Protein AF-A0A943KAI8-F1 (afdb_monomer_lite)

Foldseek 3Di:
DDDDDDPPPPPPPDPPPPVVVVVVVVVVVVVVVVVPPVVVVVVVVVLLVVLVPDDAQWWFQFPVRFTFGWHDDDPFWTWTQGDPVRDTDIDTSSRTDDGPVVVVVVVVVVVVVVVVVVVVVVVVVVVVVVVVVVVVVVVVVVVVVVVVVVVVVVVVVVPPPD

Secondary structure (DSSP, 8-state):
-----------------HHHHHHHHHHHHHHHHHHHHHHHHHHHHHHHHHHHT--TT-EEEETTS-EEEEEEE-SSEEEEEETTTTEEEEEEGGGEEEEHHHHHHHHHHHHHHHHHHHHHHHHHHHHHHHHHHHHHHHHHHHHHHHHHHHHHHHHHHTTS--

Sequence (162 aa):
MTAFHLLTSGSGTPSSSPFTMILLMVAMFAIMYFVMIRPQKKQQKKEQEMRDSLQVGDEITTIGGIVGRVVTVKEDSLIIETGADRNKMRITRWAVQTNNTANEKLAAEREAAQAKAQEERAKRAAGDGAKKGKRRGRKKDLEEVSSAQTAEAVQAEKKEEE

Radius of gyration: 37.88 Å; chains: 1; bounding box: 84×74×109 Å

pLDDT: mean 72.98, std 15.5, range [41.28, 92.0]

Structure (mmCIF, N/CA/C/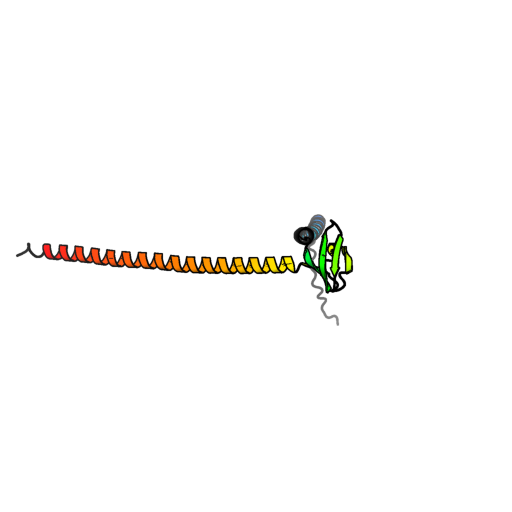O backbone):
data_AF-A0A943KAI8-F1
#
_entry.id   AF-A0A943KAI8-F1
#
loop_
_atom_site.group_PDB
_atom_site.id
_atom_site.type_symbol
_atom_site.label_atom_id
_atom_site.label_alt_id
_atom_site.label_comp_id
_atom_site.label_asym_id
_atom_site.label_entity_id
_atom_site.label_seq_id
_atom_site.pdbx_PDB_ins_code
_atom_site.Cartn_x
_atom_site.Cartn_y
_atom_site.Cartn_z
_atom_site.occupancy
_atom_site.B_iso_or_equiv
_atom_site.auth_seq_id
_atom_site.auth_comp_id
_atom_site.auth_asym_id
_atom_site.auth_atom_id
_atom_site.pdbx_PDB_model_num
ATOM 1 N N . MET A 1 1 ? 33.723 -52.089 -27.313 1.00 48.09 1 MET A N 1
ATOM 2 C CA . MET A 1 1 ? 32.309 -51.677 -27.205 1.00 48.09 1 MET A CA 1
ATOM 3 C C . MET A 1 1 ? 32.219 -50.607 -26.113 1.00 48.09 1 MET A C 1
ATOM 5 O O . MET A 1 1 ? 31.760 -50.906 -25.027 1.00 48.09 1 MET A O 1
ATOM 9 N N . THR A 1 2 ? 32.780 -49.396 -26.201 1.00 50.16 2 THR A N 1
ATOM 10 C CA . THR A 1 2 ? 32.709 -48.382 -27.274 1.00 50.16 2 THR A CA 1
ATOM 11 C C . THR A 1 2 ? 31.344 -48.310 -27.941 1.00 50.16 2 THR A C 1
ATOM 13 O O . THR A 1 2 ? 31.127 -48.969 -28.950 1.00 50.16 2 THR A O 1
ATOM 16 N N . ALA A 1 3 ? 30.454 -47.522 -27.342 1.00 45.81 3 ALA A N 1
ATOM 17 C CA . ALA A 1 3 ? 29.339 -46.797 -27.956 1.00 45.81 3 ALA A CA 1
ATOM 18 C C . ALA A 1 3 ? 28.572 -46.124 -26.800 1.00 45.81 3 ALA A C 1
ATOM 20 O O . ALA A 1 3 ? 28.362 -46.774 -25.788 1.00 45.81 3 ALA A O 1
ATOM 21 N N . PHE A 1 4 ? 28.083 -44.892 -26.800 1.00 50.81 4 PHE A N 1
ATOM 22 C CA . PHE A 1 4 ? 27.993 -43.795 -27.757 1.00 50.81 4 PHE A CA 1
ATOM 23 C C . PHE A 1 4 ? 27.072 -42.775 -27.033 1.00 50.81 4 PHE A C 1
ATOM 25 O O . PHE A 1 4 ? 26.098 -43.208 -26.422 1.00 50.81 4 PHE A O 1
ATOM 32 N N . HIS A 1 5 ? 27.386 -41.469 -27.086 1.00 47.12 5 HIS A N 1
ATOM 33 C CA . HIS A 1 5 ? 26.681 -40.309 -26.479 1.00 47.12 5 HIS A CA 1
ATOM 34 C C . HIS A 1 5 ? 26.732 -40.154 -24.944 1.00 47.12 5 HIS A C 1
ATOM 36 O O . HIS A 1 5 ? 26.152 -40.946 -24.221 1.00 47.12 5 HIS A O 1
ATOM 42 N N . LEU A 1 6 ? 27.316 -39.127 -24.308 1.00 50.38 6 LEU A N 1
ATOM 43 C CA . LEU A 1 6 ? 27.731 -37.765 -24.689 1.00 50.38 6 LEU A CA 1
ATOM 44 C C . LEU A 1 6 ? 26.764 -37.013 -25.624 1.00 50.38 6 LEU A C 1
ATOM 46 O O . LEU A 1 6 ? 26.978 -36.898 -26.829 1.00 50.38 6 LEU A O 1
ATOM 50 N N . LEU A 1 7 ? 25.709 -36.459 -25.027 1.00 49.84 7 LEU A N 1
ATOM 51 C CA . LEU A 1 7 ? 25.059 -35.235 -25.495 1.00 49.84 7 LEU A CA 1
ATOM 52 C C . LEU A 1 7 ? 24.885 -34.295 -24.292 1.00 49.84 7 LEU A C 1
ATOM 54 O O . LEU A 1 7 ? 23.781 -33.958 -23.880 1.00 49.84 7 LEU A O 1
ATOM 58 N N . THR A 1 8 ? 26.014 -33.874 -23.711 1.00 46.84 8 THR A N 1
ATOM 59 C CA . THR A 1 8 ? 26.084 -32.483 -23.267 1.00 46.84 8 THR A CA 1
ATOM 60 C C . THR A 1 8 ? 26.150 -31.690 -24.559 1.00 46.84 8 THR A C 1
ATOM 62 O O . THR A 1 8 ? 27.141 -31.748 -25.290 1.00 46.84 8 THR A O 1
ATOM 65 N N . SER A 1 9 ? 25.031 -31.081 -24.936 1.00 42.78 9 SER A N 1
ATOM 66 C CA . SER A 1 9 ? 25.028 -30.083 -25.990 1.00 42.78 9 SER A CA 1
ATOM 67 C C . SER A 1 9 ? 25.990 -28.999 -25.541 1.00 42.78 9 SER A C 1
ATOM 69 O O . SER A 1 9 ? 25.665 -28.176 -24.687 1.00 42.78 9 SER A O 1
ATOM 71 N N . GLY A 1 10 ? 27.203 -29.052 -26.090 1.00 42.50 10 GLY A N 1
ATOM 72 C CA . GLY A 1 10 ? 28.120 -27.943 -26.058 1.00 42.50 10 GLY A CA 1
ATOM 73 C C . GLY A 1 10 ? 27.371 -26.742 -26.606 1.00 42.50 10 GLY A C 1
ATOM 74 O O . GLY A 1 10 ? 27.141 -26.633 -27.809 1.00 42.50 10 GLY A O 1
ATOM 75 N N . SER A 1 11 ? 27.016 -25.819 -25.716 1.00 41.28 11 SER A N 1
ATOM 76 C CA . SER A 1 11 ? 27.158 -24.413 -26.039 1.00 41.28 11 SER A CA 1
ATOM 77 C C . SER A 1 11 ? 28.608 -24.271 -26.481 1.00 41.28 11 SER A C 1
ATOM 79 O O . SER A 1 11 ? 29.508 -24.215 -25.642 1.00 41.28 11 SER A O 1
ATOM 81 N N . GLY A 1 12 ? 28.852 -24.365 -27.789 1.00 42.59 12 GLY A N 1
ATOM 82 C CA . GLY A 1 12 ? 30.148 -24.041 -28.342 1.00 42.59 12 GLY A CA 1
ATOM 83 C C . GLY A 1 12 ? 30.470 -22.656 -27.821 1.00 42.59 12 GLY A C 1
ATOM 84 O O . GLY A 1 12 ? 29.770 -21.704 -28.147 1.00 42.59 12 GLY A O 1
ATOM 85 N N . THR A 1 13 ? 31.463 -22.550 -26.946 1.00 55.97 13 THR A N 1
ATOM 86 C CA . THR A 1 13 ? 32.191 -21.307 -26.793 1.00 55.97 13 THR A CA 1
ATOM 87 C C . THR A 1 13 ? 32.839 -21.113 -28.156 1.00 55.97 13 THR A C 1
ATOM 89 O O . THR A 1 13 ? 33.772 -21.857 -28.478 1.00 55.97 13 THR A O 1
ATOM 92 N N . PRO A 1 14 ? 32.359 -20.189 -29.014 1.00 50.19 14 PRO A N 1
ATOM 93 C CA . PRO A 1 14 ? 33.223 -19.745 -30.086 1.00 50.19 14 PRO A CA 1
ATOM 94 C C . PRO A 1 14 ? 34.520 -19.293 -29.413 1.00 50.19 14 PRO A C 1
ATOM 96 O O . PRO A 1 14 ? 34.497 -18.744 -28.308 1.00 50.19 14 PRO A O 1
ATOM 99 N N . SER A 1 15 ? 35.654 -19.536 -30.056 1.00 56.97 15 SER A N 1
ATOM 100 C CA . SER A 1 15 ? 36.949 -18.951 -29.711 1.00 56.97 15 SER A CA 1
ATOM 101 C C . SER A 1 15 ? 36.912 -17.434 -29.948 1.00 56.97 15 SER A C 1
ATOM 103 O O . SER A 1 15 ? 37.649 -16.880 -30.760 1.00 56.97 15 SER A O 1
ATOM 105 N N . SER A 1 16 ? 35.967 -16.761 -29.301 1.00 61.06 16 SER A N 1
ATOM 106 C CA . SER A 1 16 ? 35.756 -15.335 -29.337 1.00 61.06 16 SER A CA 1
ATOM 107 C C . SER A 1 16 ? 36.698 -14.731 -28.314 1.00 61.06 16 SER A C 1
ATOM 109 O O . SER A 1 16 ? 36.661 -15.117 -27.146 1.00 61.06 16 SER A O 1
ATOM 111 N N . SER A 1 17 ? 37.553 -13.833 -28.797 1.00 81.81 17 SER A N 1
ATOM 112 C CA . SER A 1 17 ? 38.505 -13.008 -28.051 1.00 81.81 17 SER A CA 1
ATOM 113 C C . SER A 1 17 ? 38.127 -12.787 -26.572 1.00 81.81 17 SER A C 1
ATOM 115 O O . SER A 1 17 ? 36.954 -12.538 -26.286 1.00 81.81 17 SER A O 1
ATOM 117 N N . PRO A 1 18 ? 39.080 -12.786 -25.617 1.00 79.50 18 PRO A N 1
ATOM 118 C CA . PRO A 1 18 ? 38.799 -12.491 -24.205 1.00 79.50 18 PRO A CA 1
ATOM 119 C C . PRO A 1 18 ? 38.014 -11.180 -23.998 1.00 79.50 18 PRO A C 1
ATOM 121 O O . PRO A 1 18 ? 37.221 -11.082 -23.064 1.00 79.50 18 PRO A O 1
ATOM 124 N N . PHE A 1 19 ? 38.127 -10.218 -24.924 1.00 81.12 19 PHE A N 1
ATOM 125 C CA . PHE A 1 19 ? 37.266 -9.031 -24.973 1.00 81.12 19 PHE A CA 1
ATOM 126 C C . PHE A 1 19 ? 35.783 -9.351 -25.196 1.00 81.12 19 PHE A C 1
ATOM 128 O O . PHE A 1 19 ? 34.930 -8.762 -24.540 1.00 81.12 19 PHE A O 1
ATOM 135 N N . THR A 1 20 ? 35.456 -10.287 -26.085 1.00 84.00 20 THR A N 1
ATOM 136 C CA . THR A 1 20 ? 34.082 -10.745 -26.329 1.00 84.00 20 THR A CA 1
ATOM 137 C C . THR A 1 20 ? 33.513 -11.476 -25.114 1.00 84.00 20 THR A C 1
ATOM 139 O O . THR A 1 20 ? 32.342 -11.295 -24.797 1.00 84.00 20 THR A O 1
ATOM 142 N N . MET A 1 21 ? 34.335 -12.239 -24.388 1.00 82.38 21 MET A N 1
ATOM 143 C CA . MET A 1 21 ? 33.928 -12.928 -23.155 1.00 82.38 21 MET A CA 1
ATOM 144 C C . MET A 1 21 ? 33.592 -11.932 -22.033 1.00 82.38 21 MET A C 1
ATOM 146 O O . MET A 1 21 ? 32.530 -12.017 -21.418 1.00 82.38 21 MET A O 1
ATOM 150 N N . ILE A 1 22 ? 34.447 -10.923 -21.829 1.00 86.69 22 ILE A N 1
ATOM 151 C CA . ILE A 1 22 ? 34.208 -9.837 -20.865 1.00 86.69 22 ILE A CA 1
ATOM 152 C C . ILE A 1 22 ? 32.970 -9.024 -21.262 1.00 86.69 22 ILE A C 1
ATOM 154 O O . ILE A 1 22 ? 32.128 -8.737 -20.411 1.00 86.69 22 ILE A O 1
ATOM 158 N N . LEU A 1 23 ? 32.814 -8.704 -22.551 1.00 88.94 23 LEU A N 1
ATOM 159 C CA . LEU A 1 23 ? 31.643 -7.997 -23.073 1.00 88.94 23 LEU A CA 1
ATOM 160 C C . LEU A 1 23 ? 30.349 -8.776 -22.801 1.00 88.94 23 LEU A C 1
ATOM 162 O O . LEU A 1 23 ? 29.369 -8.195 -22.343 1.00 88.94 23 LEU A O 1
ATOM 166 N N . LEU A 1 24 ? 30.350 -10.087 -23.049 1.00 86.50 24 LEU A N 1
ATOM 167 C CA . LEU A 1 24 ? 29.184 -10.949 -22.860 1.00 86.50 24 LEU A CA 1
ATOM 168 C C . LEU A 1 24 ? 28.842 -11.118 -21.371 1.00 86.50 24 LEU A C 1
ATOM 170 O O . LEU A 1 24 ? 27.666 -11.095 -21.006 1.00 86.50 24 LEU A O 1
ATOM 174 N N . MET A 1 25 ? 29.853 -11.185 -20.498 1.00 87.31 25 MET A N 1
ATOM 175 C CA . MET A 1 25 ? 29.659 -11.224 -19.047 1.00 87.31 25 MET A CA 1
ATOM 176 C C . MET A 1 25 ? 29.054 -9.912 -18.525 1.00 87.31 25 MET A C 1
ATOM 178 O O . MET A 1 25 ? 28.043 -9.937 -17.824 1.00 87.31 25 MET A O 1
ATOM 182 N N . VAL A 1 26 ? 29.600 -8.758 -18.926 1.00 92.00 26 VAL A N 1
ATOM 183 C CA . VAL A 1 26 ? 29.059 -7.437 -18.558 1.00 92.00 26 VAL A CA 1
ATOM 184 C C . VAL A 1 26 ? 27.651 -7.240 -19.122 1.00 92.00 26 VAL A C 1
ATOM 186 O O . VAL A 1 26 ? 26.782 -6.742 -18.410 1.00 92.00 26 VAL A O 1
ATOM 189 N N . ALA A 1 27 ? 27.388 -7.676 -20.356 1.00 90.75 27 ALA A N 1
ATOM 190 C CA . ALA A 1 27 ? 26.060 -7.607 -20.961 1.00 90.75 27 ALA A CA 1
ATOM 191 C C . ALA A 1 27 ? 25.025 -8.429 -20.176 1.00 90.75 27 ALA A C 1
ATOM 193 O O . ALA A 1 27 ? 23.919 -7.947 -19.935 1.00 90.75 27 ALA A O 1
ATOM 194 N N . MET A 1 28 ? 25.383 -9.630 -19.712 1.00 87.75 28 MET A N 1
ATOM 195 C CA . MET A 1 28 ? 24.488 -10.459 -18.901 1.00 87.75 28 MET A CA 1
ATOM 196 C C . MET A 1 28 ? 24.167 -9.809 -17.546 1.00 87.75 28 MET A C 1
ATOM 198 O O . MET A 1 28 ? 22.996 -9.726 -17.166 1.00 87.75 28 MET A O 1
ATOM 202 N N . PHE A 1 29 ? 25.175 -9.266 -16.853 1.00 89.75 29 PHE A N 1
ATOM 203 C CA . PHE A 1 29 ? 24.960 -8.505 -15.617 1.00 89.75 29 PHE A CA 1
ATOM 204 C C . PHE A 1 29 ? 24.132 -7.235 -15.851 1.00 89.75 29 PHE A C 1
ATOM 206 O O . PHE A 1 29 ? 23.245 -6.925 -15.055 1.00 89.75 29 PHE A O 1
ATOM 213 N N . ALA A 1 30 ? 24.367 -6.525 -16.956 1.00 90.75 30 ALA A N 1
ATOM 214 C CA . ALA A 1 30 ? 23.627 -5.318 -17.307 1.00 90.75 30 ALA A CA 1
ATOM 215 C C . ALA A 1 30 ? 22.140 -5.609 -17.556 1.00 90.75 30 ALA A C 1
ATOM 217 O O . ALA A 1 30 ? 21.283 -4.877 -17.061 1.00 90.75 30 ALA A O 1
ATOM 218 N N . ILE A 1 31 ? 21.820 -6.698 -18.263 1.00 88.31 31 ILE A N 1
ATOM 219 C CA . ILE A 1 31 ? 20.433 -7.115 -18.509 1.00 88.31 31 ILE A CA 1
ATOM 220 C C . ILE A 1 31 ? 19.749 -7.496 -17.192 1.00 88.31 31 ILE A C 1
ATOM 222 O O . ILE A 1 31 ? 18.645 -7.020 -16.920 1.00 88.31 31 ILE A O 1
ATOM 226 N N . MET A 1 32 ? 20.403 -8.290 -16.339 1.00 85.94 32 MET A N 1
ATOM 227 C CA . MET A 1 32 ? 19.835 -8.690 -15.047 1.00 85.94 32 MET A CA 1
ATOM 228 C C . MET A 1 32 ? 19.594 -7.489 -14.117 1.00 85.94 32 MET A C 1
ATOM 230 O O . MET A 1 32 ? 18.532 -7.377 -13.502 1.00 85.94 32 MET A O 1
ATOM 234 N N . TYR A 1 33 ? 20.537 -6.545 -14.073 1.00 84.12 33 TYR A N 1
ATOM 235 C CA . TYR A 1 33 ? 20.423 -5.302 -13.308 1.00 84.12 33 TYR A CA 1
ATOM 236 C C . TYR A 1 33 ? 19.285 -4.414 -13.829 1.00 84.12 33 TYR A C 1
ATOM 238 O O . TYR A 1 33 ? 18.460 -3.923 -13.054 1.00 84.12 33 TYR A O 1
ATOM 246 N N . PHE A 1 34 ? 19.193 -4.244 -15.151 1.00 86.94 34 PHE A N 1
ATOM 247 C CA . PHE A 1 34 ? 18.184 -3.396 -15.783 1.00 86.94 34 PHE A CA 1
ATOM 248 C C . PHE A 1 34 ? 16.764 -3.945 -15.604 1.00 86.94 34 PHE A C 1
ATOM 250 O O . PHE A 1 34 ? 15.834 -3.187 -15.306 1.00 86.94 34 PHE A O 1
ATOM 257 N N . VAL A 1 35 ? 16.597 -5.265 -15.731 1.00 84.19 35 VAL A N 1
ATOM 258 C CA . VAL A 1 35 ? 15.303 -5.934 -15.550 1.00 84.19 35 VAL A CA 1
ATOM 259 C C . VAL A 1 35 ? 14.842 -5.891 -14.095 1.00 84.19 35 VAL A C 1
ATOM 261 O O . VAL A 1 35 ? 13.641 -5.795 -13.879 1.00 84.19 35 VAL A O 1
ATOM 264 N N . MET A 1 36 ? 15.736 -5.897 -13.099 1.00 82.81 36 MET A N 1
ATOM 265 C CA . MET A 1 36 ? 15.341 -5.869 -11.682 1.00 82.81 36 MET A CA 1
ATOM 266 C C . MET A 1 36 ? 15.095 -4.451 -11.138 1.00 82.81 36 MET A C 1
ATOM 268 O O . MET A 1 36 ? 14.130 -4.225 -10.405 1.00 82.81 36 MET A O 1
ATOM 272 N N . ILE A 1 37 ? 15.903 -3.459 -11.526 1.00 82.94 37 ILE A N 1
ATOM 273 C CA . ILE A 1 37 ? 15.807 -2.093 -10.976 1.00 82.94 37 ILE A CA 1
ATOM 274 C C . ILE A 1 37 ? 14.608 -1.309 -11.486 1.00 82.94 37 ILE A C 1
ATOM 276 O O . ILE A 1 37 ? 14.000 -0.538 -10.735 1.00 82.94 37 ILE A O 1
ATOM 280 N N . ARG A 1 38 ? 14.247 -1.495 -12.757 1.00 80.06 38 ARG A N 1
ATOM 281 C CA . ARG A 1 38 ? 13.102 -0.809 -13.361 1.00 80.06 38 ARG A CA 1
ATOM 282 C C . ARG A 1 38 ? 11.764 -1.155 -12.681 1.00 80.06 38 ARG A C 1
ATOM 284 O O . ARG A 1 38 ? 11.015 -0.223 -12.381 1.00 80.06 38 ARG A O 1
ATOM 291 N N . PRO A 1 39 ? 11.427 -2.430 -12.409 1.00 78.00 39 PRO A N 1
ATOM 292 C CA . PRO A 1 39 ? 10.206 -2.774 -11.689 1.00 78.00 39 PRO A CA 1
ATOM 293 C C . PRO A 1 39 ? 10.300 -2.483 -10.187 1.00 78.00 39 PRO A C 1
ATOM 295 O O . PRO A 1 39 ? 9.303 -2.033 -9.623 1.00 78.00 39 PRO A O 1
ATOM 298 N N . GLN A 1 40 ? 11.464 -2.654 -9.542 1.00 75.38 40 GLN A N 1
ATOM 299 C CA . GLN A 1 40 ? 11.589 -2.447 -8.091 1.00 75.38 40 GLN A CA 1
ATOM 300 C C . GLN A 1 40 ? 11.215 -1.031 -7.656 1.00 75.38 40 GLN A C 1
ATOM 302 O O . GLN A 1 40 ? 10.398 -0.873 -6.751 1.00 75.38 40 GLN A O 1
ATOM 307 N N . LYS A 1 41 ? 11.734 -0.000 -8.334 1.00 74.69 41 LYS A N 1
ATOM 308 C CA . LYS A 1 41 ? 11.433 1.398 -7.982 1.00 74.69 41 LYS A CA 1
ATOM 309 C C . LYS A 1 41 ? 9.936 1.714 -8.078 1.00 74.69 41 LYS A C 1
ATOM 311 O O . LYS A 1 41 ? 9.418 2.493 -7.285 1.00 74.69 41 LYS A O 1
ATOM 316 N N . LYS A 1 42 ? 9.222 1.089 -9.023 1.00 74.19 42 LYS A N 1
ATOM 317 C CA . LYS A 1 42 ? 7.777 1.295 -9.205 1.00 74.19 42 LYS A CA 1
ATOM 318 C C . LYS A 1 42 ? 6.954 0.616 -8.108 1.00 74.19 42 LYS A C 1
ATOM 320 O O . LYS A 1 42 ? 5.944 1.175 -7.697 1.00 74.19 42 LYS A O 1
ATOM 325 N N . GLN A 1 43 ? 7.367 -0.562 -7.644 1.00 76.56 43 GLN A N 1
ATOM 326 C CA . GLN A 1 43 ? 6.673 -1.269 -6.564 1.00 76.56 43 GLN A CA 1
ATOM 327 C C . GLN A 1 43 ? 6.934 -0.596 -5.213 1.00 76.56 43 GLN A C 1
ATOM 329 O O . GLN A 1 43 ? 5.978 -0.312 -4.504 1.00 76.56 43 GLN A O 1
ATOM 334 N N . GLN A 1 44 ? 8.183 -0.202 -4.936 1.00 75.50 44 GLN A N 1
ATOM 335 C CA . GLN A 1 44 ? 8.536 0.558 -3.730 1.00 75.50 44 GLN A CA 1
ATOM 336 C C . GLN A 1 44 ? 7.749 1.870 -3.630 1.00 75.50 44 GLN A C 1
ATOM 338 O O . GLN A 1 44 ? 7.205 2.181 -2.575 1.00 75.50 44 GLN A O 1
ATOM 343 N N . LYS A 1 45 ? 7.613 2.611 -4.740 1.00 73.44 45 LYS A N 1
ATOM 344 C CA . LYS A 1 45 ? 6.853 3.868 -4.747 1.00 73.44 45 LYS A CA 1
ATOM 345 C C . LYS A 1 45 ? 5.364 3.655 -4.465 1.00 73.44 45 LYS A C 1
ATOM 347 O O . LYS A 1 45 ? 4.801 4.396 -3.675 1.00 73.44 45 LYS A O 1
ATOM 352 N N . LYS A 1 46 ? 4.738 2.627 -5.049 1.00 75.94 46 LYS A N 1
ATOM 353 C CA . LYS A 1 46 ? 3.325 2.295 -4.777 1.00 75.94 46 LYS A CA 1
ATOM 354 C C . LYS A 1 46 ? 3.094 1.887 -3.327 1.00 75.94 46 LYS A C 1
ATOM 356 O O . LYS A 1 46 ? 2.072 2.217 -2.742 1.00 75.94 46 LYS A O 1
ATOM 361 N N . GLU A 1 47 ? 4.031 1.135 -2.770 1.00 74.81 47 GLU A N 1
ATOM 362 C CA . GLU A 1 47 ? 3.953 0.638 -1.402 1.00 74.81 47 GLU A CA 1
ATOM 363 C C . GLU A 1 47 ? 4.142 1.775 -0.394 1.00 74.81 47 GLU A C 1
ATOM 365 O O . GLU A 1 47 ? 3.495 1.799 0.649 1.00 74.81 47 GLU A O 1
ATOM 370 N N . GLN A 1 48 ? 4.961 2.767 -0.745 1.00 75.50 48 GLN A N 1
ATOM 371 C CA . GLN A 1 48 ? 5.125 3.991 0.028 1.00 75.50 48 GLN A CA 1
ATOM 372 C C . GLN A 1 48 ? 3.917 4.930 -0.109 1.00 75.50 48 GLN A C 1
ATOM 374 O O . GLN A 1 48 ? 3.401 5.390 0.902 1.00 75.50 48 GLN A O 1
ATOM 379 N N . GLU A 1 49 ? 3.378 5.109 -1.318 1.00 78.56 49 GLU A N 1
ATOM 380 C CA . GLU A 1 49 ? 2.146 5.878 -1.566 1.00 78.56 49 GLU A CA 1
ATOM 381 C C . GLU A 1 49 ? 0.938 5.290 -0.819 1.00 78.56 49 GLU A C 1
ATOM 383 O O . GLU A 1 49 ? 0.175 6.031 -0.204 1.00 78.56 49 GLU A O 1
ATOM 388 N N . MET A 1 50 ? 0.791 3.961 -0.794 1.00 74.25 50 MET A N 1
ATOM 389 C CA . MET A 1 50 ? -0.233 3.278 0.009 1.00 74.25 50 MET A CA 1
ATOM 390 C C . MET A 1 50 ? -0.104 3.617 1.496 1.00 74.25 50 MET A C 1
ATOM 392 O O . MET A 1 50 ? -1.105 3.896 2.151 1.00 74.25 50 MET A O 1
ATOM 396 N N . ARG A 1 51 ? 1.127 3.641 2.021 1.00 77.00 51 ARG A N 1
ATOM 397 C CA . ARG A 1 51 ? 1.414 3.970 3.424 1.00 77.00 51 ARG A CA 1
ATOM 398 C C . ARG A 1 51 ? 1.168 5.447 3.739 1.00 77.00 51 ARG A C 1
ATOM 400 O O . ARG A 1 51 ? 0.698 5.755 4.832 1.00 77.00 51 ARG A O 1
ATOM 407 N N . ASP A 1 52 ? 1.472 6.345 2.805 1.00 74.25 52 ASP A N 1
ATOM 408 C CA . ASP A 1 52 ? 1.251 7.791 2.938 1.00 74.25 52 ASP A CA 1
ATOM 409 C C . ASP A 1 52 ? -0.225 8.179 2.788 1.00 74.25 52 ASP A C 1
ATOM 411 O O . ASP A 1 52 ? -0.660 9.171 3.364 1.00 74.25 52 ASP A O 1
ATOM 415 N N . SER A 1 53 ? -1.014 7.377 2.070 1.00 77.81 53 SER A N 1
ATOM 416 C CA . SER A 1 53 ? -2.449 7.618 1.884 1.00 77.81 53 SER A CA 1
ATOM 417 C C . SER A 1 53 ? -3.323 7.249 3.089 1.00 77.81 53 SER A C 1
ATOM 419 O O . SER A 1 53 ? -4.519 7.525 3.063 1.00 77.81 53 SER A O 1
ATOM 421 N N . LEU A 1 54 ? -2.757 6.631 4.133 1.00 80.62 54 LEU A N 1
ATOM 422 C CA . LEU A 1 54 ? -3.509 6.222 5.320 1.00 80.62 54 LEU A CA 1
ATOM 423 C C . LEU A 1 54 ? -3.952 7.444 6.131 1.00 80.62 54 LEU A C 1
ATOM 425 O O . LEU A 1 54 ? -3.122 8.250 6.556 1.00 80.62 54 LEU A O 1
ATOM 429 N N . GLN A 1 55 ? -5.255 7.552 6.388 1.00 81.56 55 GLN A N 1
ATOM 430 C CA . GLN A 1 55 ? -5.855 8.664 7.120 1.00 81.56 55 GLN A CA 1
ATOM 431 C C . GLN A 1 55 ? -6.452 8.214 8.458 1.00 81.56 55 GLN A C 1
ATOM 433 O O . GLN A 1 55 ? -6.718 7.037 8.710 1.00 81.56 55 GLN A O 1
ATOM 438 N N . VAL A 1 56 ? -6.659 9.182 9.353 1.00 86.94 56 VAL A N 1
ATOM 439 C CA . VAL A 1 56 ? -7.383 8.951 10.606 1.00 86.94 56 VAL A CA 1
ATOM 440 C C . VAL A 1 56 ? -8.847 8.663 10.282 1.00 86.94 56 VAL A C 1
ATOM 442 O O . VAL A 1 56 ? -9.479 9.401 9.531 1.00 86.94 56 VAL A O 1
ATOM 445 N N . GLY A 1 57 ? -9.391 7.607 10.879 1.00 84.88 57 GLY A N 1
ATOM 446 C CA . GLY A 1 57 ? -10.756 7.148 10.645 1.00 84.88 57 GLY A CA 1
ATOM 447 C C . GLY A 1 57 ? -10.877 6.017 9.627 1.00 84.88 57 GLY A C 1
ATOM 448 O O . GLY A 1 57 ? -11.961 5.443 9.536 1.00 84.88 57 GLY A O 1
ATOM 449 N N . ASP A 1 58 ? -9.795 5.655 8.933 1.00 88.19 58 ASP A N 1
ATOM 450 C CA . ASP A 1 58 ? -9.794 4.504 8.034 1.00 88.19 58 ASP A CA 1
ATOM 451 C C . ASP A 1 58 ? -9.902 3.193 8.817 1.00 88.19 58 ASP A C 1
ATOM 453 O O . ASP A 1 58 ? -9.262 3.001 9.858 1.00 88.19 58 ASP A O 1
ATOM 457 N N . GLU A 1 59 ? -10.710 2.278 8.293 1.00 88.56 59 GLU A N 1
ATOM 458 C CA . GLU A 1 59 ? -10.742 0.895 8.742 1.00 88.56 59 GLU A CA 1
ATOM 459 C C . GLU A 1 59 ? -9.684 0.099 7.981 1.00 88.56 59 GLU A C 1
ATOM 461 O O . GLU A 1 59 ? -9.685 0.041 6.747 1.00 88.56 59 GLU A O 1
ATOM 466 N N . ILE A 1 60 ? -8.754 -0.498 8.720 1.00 89.81 60 ILE A N 1
ATOM 467 C CA . ILE A 1 60 ? -7.613 -1.203 8.152 1.00 89.81 60 ILE A CA 1
ATOM 468 C C . ILE A 1 60 ? -7.551 -2.644 8.636 1.00 89.81 60 ILE A C 1
ATOM 470 O O . ILE A 1 60 ? -7.874 -2.961 9.781 1.00 89.81 60 ILE A O 1
ATOM 474 N N . THR A 1 61 ? -7.064 -3.503 7.748 1.00 90.25 61 THR A N 1
ATOM 475 C CA . THR A 1 61 ? -6.728 -4.890 8.048 1.00 90.25 61 THR A CA 1
ATOM 476 C C . THR A 1 61 ? -5.210 -5.028 8.085 1.00 90.25 61 THR A C 1
ATOM 478 O O . THR A 1 61 ? -4.500 -4.712 7.123 1.00 90.25 61 THR A O 1
ATOM 481 N N . THR A 1 62 ? -4.704 -5.481 9.225 1.00 90.50 62 THR A N 1
ATOM 482 C CA . THR A 1 62 ? -3.279 -5.751 9.463 1.00 90.50 62 THR A CA 1
ATOM 483 C C . THR A 1 62 ? -2.906 -7.118 8.874 1.00 90.50 62 THR A C 1
ATOM 485 O O . THR A 1 62 ? -3.769 -7.984 8.757 1.00 90.50 62 THR A O 1
ATOM 488 N N . ILE A 1 63 ? -1.625 -7.364 8.573 1.00 89.19 63 ILE A N 1
ATOM 489 C CA . ILE A 1 63 ? -1.130 -8.653 8.029 1.00 89.19 63 ILE A CA 1
ATOM 490 C C . ILE A 1 63 ? -1.533 -9.867 8.893 1.00 89.19 63 ILE A C 1
ATOM 492 O O . ILE A 1 63 ? -1.758 -10.959 8.381 1.00 89.19 63 ILE A O 1
ATOM 496 N N . GLY A 1 64 ? -1.671 -9.681 10.210 1.00 84.25 64 GLY A N 1
ATOM 497 C CA . GLY A 1 64 ? -2.133 -10.721 11.138 1.00 84.25 64 GLY A CA 1
ATOM 498 C C . GLY A 1 64 ? -3.649 -10.962 11.153 1.00 84.25 64 GLY A C 1
ATOM 499 O O . GLY A 1 64 ? -4.128 -11.650 12.047 1.00 84.25 64 GLY A O 1
ATOM 500 N N . GLY A 1 65 ? -4.417 -10.362 10.238 1.00 86.69 65 GLY A N 1
ATOM 501 C CA . GLY A 1 65 ? -5.881 -10.478 10.185 1.00 86.69 65 GLY A CA 1
ATOM 502 C C . GLY A 1 65 ? -6.633 -9.613 11.203 1.00 86.69 65 GLY A C 1
ATOM 503 O O . GLY A 1 65 ? -7.844 -9.746 11.346 1.00 86.69 65 GLY A O 1
ATOM 504 N N . ILE A 1 66 ? -5.938 -8.720 11.914 1.00 88.25 66 ILE A N 1
ATOM 505 C CA . ILE A 1 66 ? -6.555 -7.802 12.880 1.00 88.25 66 ILE A CA 1
ATOM 506 C C . ILE A 1 66 ? -7.207 -6.649 12.117 1.00 88.25 66 ILE A C 1
ATOM 508 O O . ILE A 1 66 ? -6.513 -5.922 11.397 1.00 88.25 66 ILE A O 1
ATOM 512 N N . VAL A 1 67 ? -8.514 -6.479 12.312 1.00 88.69 67 VAL A N 1
ATOM 513 C CA . VAL A 1 67 ? -9.309 -5.382 11.751 1.00 88.69 67 VAL A CA 1
ATOM 514 C C . VAL A 1 67 ? -9.553 -4.334 12.829 1.00 88.69 67 VAL A C 1
ATOM 516 O O . VAL A 1 67 ? -9.960 -4.660 13.944 1.00 88.69 67 VAL A O 1
ATOM 519 N N . GLY A 1 68 ? -9.305 -3.070 12.503 1.00 90.00 68 GLY A N 1
ATOM 520 C CA . GLY A 1 68 ? -9.516 -1.969 13.433 1.00 90.00 68 GLY A CA 1
ATOM 521 C C . GLY A 1 68 ? -9.538 -0.609 12.751 1.00 90.00 68 GLY A C 1
ATOM 522 O O . GLY A 1 68 ? -9.229 -0.478 11.566 1.00 90.00 68 GLY A O 1
ATOM 523 N N . ARG A 1 69 ? -9.892 0.420 13.521 1.00 90.19 69 ARG A N 1
ATOM 524 C CA . ARG A 1 69 ? -9.959 1.808 13.051 1.00 90.19 69 ARG A CA 1
ATOM 525 C C . ARG A 1 69 ? -8.701 2.574 13.436 1.00 90.19 69 ARG A C 1
ATOM 527 O O . ARG A 1 69 ? -8.262 2.514 14.583 1.00 90.19 69 ARG A O 1
ATOM 534 N N . VAL A 1 70 ? -8.150 3.350 12.506 1.00 90.31 70 VAL A N 1
ATOM 535 C CA . VAL A 1 70 ? -7.003 4.227 12.769 1.00 90.31 70 VAL A CA 1
ATOM 536 C C . VAL A 1 70 ? -7.450 5.461 13.555 1.00 90.31 70 VAL A C 1
ATOM 538 O O . VAL A 1 70 ? -8.288 6.231 13.093 1.00 90.31 70 VAL A O 1
ATOM 541 N N . VAL A 1 71 ? -6.860 5.687 14.729 1.00 88.94 71 VAL A N 1
ATOM 542 C CA . VAL A 1 71 ? -7.135 6.862 15.581 1.00 88.94 71 VAL A CA 1
ATOM 543 C C . VAL A 1 71 ? -6.060 7.926 15.427 1.00 88.94 71 VAL A C 1
ATOM 545 O O . VAL A 1 71 ? -6.318 9.122 15.547 1.00 88.94 71 VAL A O 1
ATOM 548 N N . THR A 1 72 ? -4.821 7.509 15.186 1.00 87.12 72 THR A N 1
ATOM 549 C CA . THR A 1 72 ? -3.696 8.433 15.036 1.00 87.12 72 THR A CA 1
ATOM 550 C C . THR A 1 72 ? -2.681 7.858 14.066 1.00 87.12 72 THR A C 1
ATOM 552 O O . THR A 1 72 ? -2.282 6.699 14.194 1.00 87.12 72 THR A O 1
ATOM 555 N N . VAL A 1 73 ? -2.235 8.690 13.130 1.00 88.31 73 VAL A N 1
ATOM 556 C CA . VAL A 1 73 ? -1.194 8.368 12.151 1.00 88.31 73 VAL A CA 1
ATOM 557 C C . VAL A 1 73 ? 0.090 9.096 12.548 1.00 88.31 73 VAL A C 1
ATOM 559 O O . VAL A 1 73 ? 0.060 10.291 12.834 1.00 88.31 73 VAL A O 1
ATOM 562 N N . LYS A 1 74 ? 1.212 8.376 12.589 1.00 87.75 74 LYS A N 1
ATOM 563 C CA . LYS A 1 74 ? 2.577 8.923 12.640 1.00 87.75 74 LYS A CA 1
ATOM 564 C C . LYS A 1 74 ? 3.363 8.392 11.435 1.00 87.75 74 LYS A C 1
ATOM 566 O O . LYS A 1 74 ? 2.905 7.468 10.766 1.00 87.75 74 LYS A O 1
ATOM 571 N N . GLU A 1 75 ? 4.549 8.941 11.178 1.00 84.75 75 GLU A N 1
ATOM 572 C CA . GLU A 1 75 ? 5.353 8.596 9.990 1.00 84.75 75 GLU A CA 1
ATOM 573 C C . GLU A 1 75 ? 5.667 7.091 9.883 1.00 84.75 75 GLU A C 1
ATOM 575 O O . GLU A 1 75 ? 5.463 6.490 8.829 1.00 84.75 75 GLU A O 1
ATOM 580 N N . ASP A 1 76 ? 6.076 6.457 10.986 1.00 87.00 76 ASP A N 1
ATOM 581 C CA . ASP A 1 76 ? 6.467 5.036 10.992 1.00 87.00 76 ASP A CA 1
ATOM 582 C C . ASP A 1 76 ? 5.490 4.113 11.734 1.00 87.00 76 ASP A C 1
ATOM 584 O O . ASP A 1 76 ? 5.554 2.884 11.616 1.00 87.00 76 ASP A O 1
ATOM 588 N N . SER A 1 77 ? 4.559 4.681 12.504 1.00 88.81 77 SER A N 1
ATOM 589 C CA . SER A 1 77 ? 3.630 3.916 13.341 1.00 88.81 77 SER A CA 1
ATOM 590 C C . SER A 1 77 ? 2.230 4.512 13.364 1.00 88.81 77 SER A C 1
ATOM 592 O O . SER A 1 77 ? 2.027 5.703 13.164 1.00 88.81 77 SER A O 1
ATOM 594 N N . LEU A 1 78 ? 1.251 3.662 13.630 1.00 88.81 78 LEU A N 1
ATOM 595 C CA . LEU A 1 78 ? -0.168 3.976 13.644 1.00 88.81 78 LEU A CA 1
ATOM 596 C C . LEU A 1 78 ? -0.735 3.491 14.977 1.00 88.81 78 LEU A C 1
ATOM 598 O O . LEU A 1 78 ? -0.302 2.459 15.495 1.00 88.81 78 LEU A O 1
ATOM 602 N N . ILE A 1 79 ? -1.700 4.215 15.537 1.00 8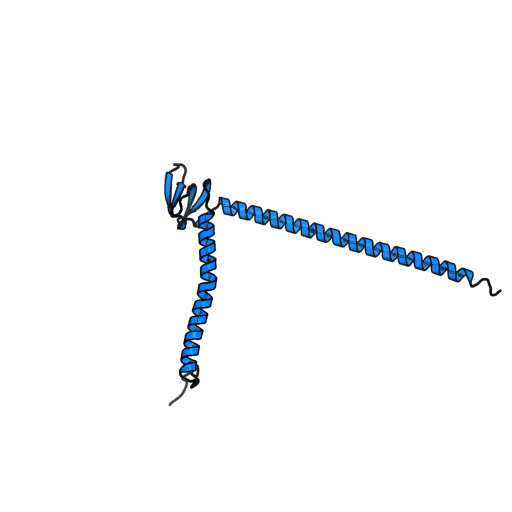9.81 79 ILE A N 1
ATOM 603 C CA . ILE A 1 79 ? -2.490 3.732 16.671 1.00 89.81 79 ILE A CA 1
ATOM 604 C C . ILE A 1 79 ? -3.849 3.309 16.137 1.00 89.81 79 ILE A C 1
ATOM 606 O O . ILE A 1 79 ? -4.586 4.136 15.592 1.00 89.81 79 ILE A O 1
ATOM 610 N N . ILE A 1 80 ? -4.156 2.029 16.307 1.00 90.81 80 ILE A N 1
ATOM 611 C CA . ILE A 1 80 ? -5.433 1.436 15.932 1.00 90.81 80 ILE A CA 1
ATOM 612 C C . ILE A 1 80 ? -6.254 1.112 17.173 1.00 90.81 80 ILE A C 1
ATOM 614 O O . ILE A 1 80 ? -5.711 0.684 18.191 1.00 90.81 80 ILE A O 1
ATOM 618 N N . GLU A 1 81 ? -7.561 1.306 17.072 1.00 90.56 81 GLU A N 1
ATOM 619 C CA . GLU A 1 81 ? -8.539 0.753 1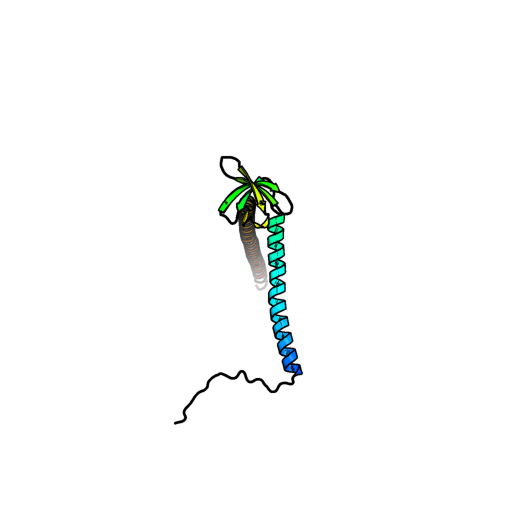8.002 1.00 90.56 81 GLU A CA 1
ATOM 620 C C . GLU A 1 81 ? -9.106 -0.536 17.405 1.00 90.56 81 GLU A C 1
ATOM 622 O O . GLU A 1 81 ? -9.648 -0.528 16.297 1.00 90.56 81 GLU A O 1
ATOM 627 N N . THR A 1 82 ? -8.947 -1.645 18.130 1.00 88.19 82 THR A N 1
ATOM 628 C CA . THR A 1 82 ? -9.421 -2.975 17.722 1.00 88.19 82 THR A CA 1
ATOM 629 C C . THR A 1 82 ? -10.439 -3.526 18.718 1.00 88.19 82 THR A C 1
ATOM 631 O O . THR A 1 82 ? -10.298 -3.344 19.931 1.00 88.19 82 THR A O 1
ATOM 634 N N . GLY A 1 83 ? -11.437 -4.248 18.202 1.00 81.81 83 GLY A N 1
ATOM 635 C CA . GLY A 1 83 ? -12.448 -4.952 18.997 1.00 81.81 83 GLY A CA 1
ATOM 636 C C . GLY A 1 83 ? -13.473 -4.055 19.703 1.00 81.81 83 GLY A C 1
ATOM 637 O O . GLY A 1 83 ? -13.448 -2.828 19.606 1.00 81.81 83 GLY A O 1
ATOM 638 N N . ALA A 1 84 ? -14.392 -4.692 20.434 1.00 75.56 84 ALA A N 1
ATOM 639 C CA . ALA A 1 84 ? -15.435 -4.010 21.207 1.00 75.56 84 ALA A CA 1
ATOM 640 C C . ALA A 1 84 ? -14.868 -3.230 22.409 1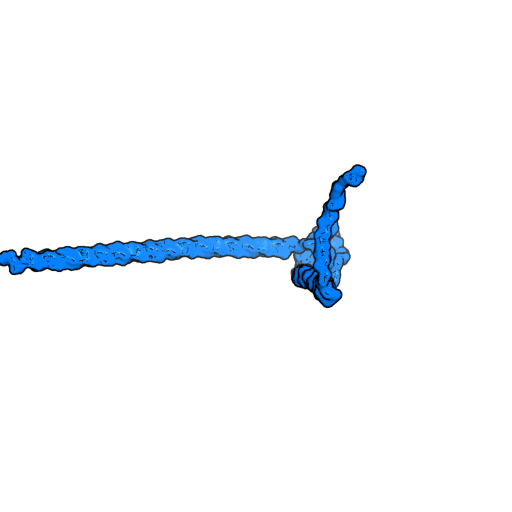.00 75.56 84 ALA A C 1
ATOM 642 O O . ALA A 1 84 ? -15.412 -2.199 22.800 1.00 75.56 84 ALA A O 1
ATOM 643 N N . ASP A 1 85 ? -13.726 -3.677 22.936 1.00 81.94 85 ASP A N 1
ATOM 644 C CA . ASP A 1 85 ? -13.084 -3.108 24.126 1.00 81.94 85 ASP A CA 1
ATOM 645 C C . ASP A 1 85 ? -12.294 -1.819 23.840 1.00 81.94 85 ASP A C 1
ATOM 647 O O . ASP A 1 85 ? -11.676 -1.254 24.742 1.00 81.94 85 ASP A O 1
ATOM 651 N N . ARG A 1 86 ? -12.302 -1.337 22.584 1.00 80.88 86 ARG A N 1
ATOM 652 C CA . ARG A 1 86 ? -11.569 -0.142 22.123 1.00 80.88 86 ARG A CA 1
ATOM 653 C C . ARG A 1 86 ? -10.099 -0.151 22.547 1.00 80.88 86 ARG A C 1
ATOM 655 O O . ARG A 1 86 ? -9.543 0.872 22.959 1.00 80.88 86 ARG A O 1
ATOM 662 N N . ASN A 1 87 ? -9.456 -1.314 22.450 1.00 86.75 87 ASN A N 1
ATOM 663 C CA . ASN A 1 87 ? -8.060 -1.435 22.835 1.00 86.75 87 ASN A CA 1
ATOM 664 C C . ASN A 1 87 ? -7.176 -0.683 21.832 1.00 86.75 87 ASN A C 1
ATOM 666 O O . ASN A 1 87 ? -7.224 -0.951 20.629 1.00 86.75 87 ASN A O 1
ATOM 670 N N . LYS A 1 88 ? -6.363 0.249 22.340 1.00 88.44 88 LYS A N 1
ATOM 671 C CA . LYS A 1 88 ? -5.456 1.083 21.547 1.00 88.44 88 LYS A CA 1
ATOM 672 C C . LYS A 1 88 ? -4.115 0.385 21.402 1.00 88.44 88 LYS A C 1
ATOM 674 O O . LYS A 1 88 ? -3.313 0.364 22.334 1.00 88.44 88 LYS A O 1
ATOM 679 N N . MET A 1 89 ? -3.843 -0.139 20.216 1.00 88.31 89 MET A N 1
ATOM 680 C CA . MET A 1 89 ? -2.586 -0.810 19.906 1.00 88.31 89 MET A CA 1
ATOM 681 C C . MET A 1 89 ? -1.768 0.013 18.921 1.00 88.31 89 MET A C 1
ATOM 683 O O . MET A 1 89 ? -2.285 0.543 17.939 1.00 88.31 89 MET A O 1
ATOM 687 N N . ARG A 1 90 ? -0.462 0.113 19.183 1.00 89.94 90 ARG A N 1
ATOM 688 C CA . ARG A 1 90 ? 0.482 0.706 18.239 1.00 89.94 90 ARG A CA 1
ATOM 689 C C . ARG A 1 90 ? 0.984 -0.376 17.297 1.00 89.94 90 ARG A C 1
ATOM 691 O O . ARG A 1 90 ? 1.595 -1.339 17.749 1.00 89.94 90 ARG A O 1
ATOM 698 N N . ILE A 1 91 ? 0.780 -0.169 16.006 1.00 90.56 91 ILE A N 1
ATOM 699 C CA . ILE A 1 91 ? 1.324 -1.018 14.948 1.00 90.56 91 ILE A CA 1
ATOM 700 C C . ILE A 1 91 ? 2.233 -0.196 14.043 1.00 90.56 91 ILE A C 1
ATOM 702 O O . ILE A 1 91 ? 2.134 1.029 13.968 1.00 90.56 91 ILE A O 1
ATOM 706 N N . THR A 1 92 ? 3.156 -0.857 13.365 1.00 90.81 92 THR A N 1
ATOM 707 C CA . THR A 1 92 ? 4.005 -0.207 12.372 1.00 90.81 92 THR A CA 1
ATOM 708 C C . THR A 1 92 ? 3.232 0.037 11.082 1.00 90.81 92 THR A C 1
ATOM 710 O O . THR A 1 92 ? 2.350 -0.735 10.706 1.00 90.81 92 THR A O 1
ATOM 713 N N . ARG A 1 93 ? 3.589 1.096 10.354 1.00 87.00 93 ARG A N 1
ATOM 714 C CA . ARG A 1 93 ? 2.904 1.461 9.105 1.00 87.00 93 ARG A CA 1
ATOM 715 C C . ARG A 1 93 ? 3.059 0.408 8.001 1.00 87.00 93 ARG A C 1
ATOM 717 O O . ARG A 1 93 ? 2.187 0.267 7.153 1.00 87.00 93 ARG A O 1
ATOM 724 N N . TRP A 1 94 ? 4.140 -0.372 8.041 1.00 86.00 94 TRP A N 1
ATOM 725 C CA . TRP A 1 94 ? 4.363 -1.491 7.121 1.00 86.00 94 TRP A CA 1
ATOM 726 C C . TRP A 1 94 ? 3.460 -2.700 7.394 1.00 86.00 94 TRP A C 1
ATOM 728 O O . TRP A 1 94 ? 3.293 -3.524 6.503 1.00 86.00 94 TRP A O 1
ATOM 738 N N . ALA A 1 95 ? 2.881 -2.815 8.595 1.00 86.12 95 ALA A N 1
ATOM 739 C CA . ALA A 1 95 ? 2.039 -3.950 8.968 1.00 86.12 95 ALA A CA 1
ATOM 740 C C . ALA A 1 95 ? 0.611 -3.862 8.401 1.00 86.12 95 ALA A C 1
ATOM 742 O O . ALA A 1 95 ? -0.184 -4.785 8.581 1.00 86.12 95 ALA A O 1
ATOM 743 N N . VAL A 1 96 ? 0.269 -2.762 7.726 1.00 87.12 96 VAL A N 1
ATOM 744 C CA . VAL A 1 96 ? -1.040 -2.567 7.101 1.00 87.12 96 VAL A CA 1
ATOM 745 C C . VAL A 1 96 ? -1.078 -3.299 5.765 1.00 87.12 96 VAL A C 1
ATOM 747 O O . VAL A 1 96 ? -0.318 -2.976 4.856 1.00 87.12 96 VAL A O 1
ATOM 750 N N . GLN A 1 97 ? -1.976 -4.276 5.645 1.00 85.75 97 GLN A N 1
ATOM 751 C CA . GLN A 1 97 ? -2.143 -5.060 4.423 1.00 85.75 97 GLN A CA 1
ATOM 752 C C . GLN A 1 97 ? -3.192 -4.441 3.501 1.00 85.75 97 GLN A C 1
ATOM 754 O O . GLN A 1 97 ? -3.031 -4.418 2.281 1.00 85.75 97 GLN A O 1
ATOM 759 N N . THR A 1 98 ? -4.301 -3.965 4.062 1.00 83.81 98 THR A N 1
ATOM 760 C CA . THR A 1 98 ? -5.413 -3.423 3.277 1.00 83.81 98 THR A CA 1
ATOM 761 C C . THR A 1 98 ? -6.087 -2.294 4.038 1.00 83.81 98 THR A C 1
ATOM 763 O O . THR A 1 98 ? -6.278 -2.382 5.248 1.00 83.81 98 THR A O 1
ATOM 766 N N . ASN A 1 99 ? -6.433 -1.227 3.322 1.00 86.62 99 ASN A N 1
ATOM 767 C CA . ASN A 1 99 ? -7.288 -0.159 3.822 1.00 86.62 99 ASN A CA 1
ATOM 768 C C . ASN A 1 99 ? -8.684 -0.373 3.234 1.00 86.62 99 ASN A C 1
ATOM 770 O O . ASN A 1 99 ? -8.884 -0.179 2.034 1.00 86.62 99 ASN A O 1
ATOM 774 N N . ASN A 1 100 ? -9.617 -0.831 4.063 1.00 84.38 100 ASN A N 1
ATOM 775 C CA . ASN A 1 100 ? -10.957 -1.216 3.635 1.00 84.38 100 ASN A CA 1
ATOM 776 C C . ASN A 1 100 ? -11.733 0.026 3.169 1.00 84.38 100 ASN A C 1
ATOM 778 O O . ASN A 1 100 ? -12.311 0.018 2.086 1.00 84.38 100 ASN A O 1
ATOM 782 N N . THR A 1 101 ? -11.629 1.137 3.904 1.00 83.12 101 THR A N 1
ATOM 783 C CA . THR A 1 101 ? -12.301 2.405 3.574 1.00 83.12 101 THR A CA 1
ATOM 784 C C . THR A 1 101 ? -11.811 3.011 2.256 1.00 83.12 101 THR A C 1
ATOM 786 O O . THR A 1 101 ? -12.607 3.484 1.443 1.00 83.12 101 THR A O 1
ATOM 789 N N . ALA A 1 102 ? -10.500 2.994 2.006 1.00 79.56 102 ALA A N 1
ATOM 790 C CA . ALA A 1 102 ? -9.935 3.467 0.745 1.00 79.56 102 ALA A CA 1
ATOM 791 C C . ALA A 1 102 ? -10.287 2.529 -0.420 1.00 79.56 102 ALA A C 1
ATOM 793 O O . ALA A 1 102 ? -10.566 2.997 -1.525 1.00 79.56 102 ALA A O 1
ATOM 794 N N . ASN A 1 103 ? -10.312 1.214 -0.180 1.00 81.44 103 ASN A N 1
ATOM 795 C CA . ASN A 1 103 ? -10.640 0.225 -1.204 1.00 81.44 103 ASN A CA 1
ATOM 796 C C . ASN A 1 103 ? -12.109 0.319 -1.649 1.00 81.44 103 ASN A C 1
ATOM 798 O O . ASN A 1 103 ? -12.387 0.273 -2.845 1.00 81.44 103 ASN A O 1
ATOM 802 N N . GLU A 1 104 ? -13.037 0.535 -0.715 1.00 79.94 104 GLU A N 1
ATOM 803 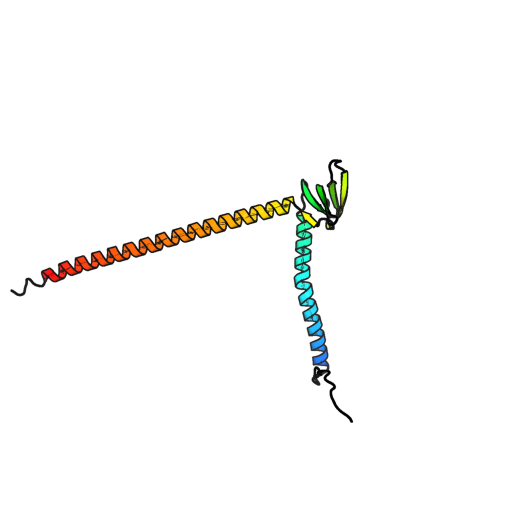C CA . GLU A 1 104 ? -14.455 0.770 -1.015 1.00 79.94 104 GLU A CA 1
ATOM 804 C C . GLU A 1 104 ? -14.667 2.049 -1.836 1.00 79.94 104 GLU A C 1
ATOM 806 O O . GLU A 1 104 ? -15.391 2.035 -2.832 1.00 79.94 104 GLU A O 1
ATOM 811 N N . LYS A 1 105 ? -13.976 3.145 -1.489 1.00 77.69 105 LYS A N 1
ATOM 812 C CA . LYS A 1 105 ? -14.023 4.401 -2.260 1.00 77.69 105 LYS A CA 1
ATOM 813 C C . LYS A 1 105 ? -13.484 4.222 -3.682 1.00 77.69 105 LYS A C 1
ATOM 815 O O . LYS A 1 105 ? -14.120 4.654 -4.640 1.00 77.69 105 LYS A O 1
ATOM 820 N N . LEU A 1 106 ? -12.350 3.534 -3.831 1.00 75.00 106 LEU A N 1
ATOM 821 C CA . LEU A 1 106 ? -11.757 3.223 -5.136 1.00 75.00 106 LEU A CA 1
ATOM 822 C C . LEU A 1 106 ? -12.658 2.314 -5.982 1.00 75.00 106 LEU A C 1
ATOM 824 O O . LEU A 1 106 ? -12.704 2.470 -7.203 1.00 75.00 106 LEU A O 1
ATOM 828 N N . ALA A 1 107 ? -13.364 1.365 -5.365 1.00 78.38 107 ALA A N 1
ATOM 829 C CA . ALA A 1 107 ? -14.333 0.514 -6.049 1.00 78.38 107 ALA A CA 1
ATOM 830 C C . ALA A 1 107 ? -15.545 1.327 -6.530 1.00 78.38 107 ALA A C 1
ATOM 832 O O . ALA A 1 107 ? -15.872 1.282 -7.716 1.00 78.38 107 ALA A O 1
ATOM 833 N N . ALA A 1 108 ? -16.123 2.159 -5.661 1.00 78.06 108 ALA A N 1
ATOM 834 C CA . ALA A 1 108 ? -17.259 3.014 -5.995 1.00 78.06 108 ALA A CA 1
ATOM 835 C C . ALA A 1 108 ? -16.934 4.027 -7.110 1.00 78.06 108 ALA A C 1
ATOM 837 O O . ALA A 1 108 ? -17.731 4.228 -8.027 1.00 78.06 108 ALA A O 1
ATOM 838 N N . GLU A 1 109 ? -15.744 4.637 -7.095 1.00 78.19 109 GLU A N 1
ATOM 839 C CA . GLU A 1 109 ? -15.302 5.541 -8.165 1.00 78.19 109 GLU A CA 1
ATOM 840 C C . GLU A 1 109 ? -15.076 4.812 -9.492 1.00 78.19 109 GLU A C 1
ATOM 842 O O . GLU A 1 109 ? -15.418 5.340 -10.553 1.00 78.19 109 GLU A O 1
ATOM 847 N N . ARG A 1 110 ? -14.534 3.588 -9.459 1.00 78.88 110 ARG A N 1
ATOM 848 C CA . ARG A 1 110 ? -14.352 2.763 -10.662 1.00 78.88 110 ARG A CA 1
ATOM 849 C C . ARG A 1 110 ? -15.688 2.355 -11.262 1.00 78.88 110 ARG A C 1
ATOM 851 O O . ARG A 1 110 ? -15.827 2.412 -12.481 1.00 78.88 110 ARG A O 1
ATOM 858 N N . GLU A 1 111 ? -16.660 1.990 -10.438 1.00 79.38 111 GLU A N 1
ATOM 859 C CA . GLU A 1 111 ? -18.012 1.652 -10.881 1.00 79.38 111 GLU A CA 1
ATOM 860 C C . GLU A 1 111 ? -18.742 2.877 -11.442 1.00 79.38 111 GLU A C 1
ATOM 862 O O . GLU A 1 111 ? -19.286 2.817 -12.544 1.00 79.38 111 GLU A O 1
ATOM 867 N N . ALA A 1 112 ? -18.661 4.030 -10.773 1.00 79.62 112 ALA A N 1
ATOM 868 C CA . ALA A 1 112 ? -19.247 5.277 -11.261 1.00 79.62 112 ALA A CA 1
ATOM 869 C C . ALA A 1 112 ? -18.590 5.769 -12.565 1.00 79.62 112 ALA A C 1
ATOM 871 O O . ALA A 1 112 ? -19.277 6.269 -13.459 1.00 79.62 112 ALA A O 1
ATOM 872 N N . ALA A 1 113 ? -17.271 5.614 -12.710 1.00 81.06 113 ALA A N 1
ATOM 873 C CA . ALA A 1 113 ? -16.553 5.947 -13.938 1.00 81.06 113 ALA A CA 1
ATOM 874 C C . ALA A 1 113 ? -16.898 4.985 -15.083 1.00 81.06 113 ALA A C 1
ATOM 876 O O . ALA A 1 113 ? -17.065 5.426 -16.220 1.00 81.06 113 ALA A O 1
ATOM 877 N N . GLN A 1 114 ? -17.051 3.689 -14.797 1.00 80.62 114 GLN A N 1
ATOM 878 C CA . GLN A 1 114 ? -17.472 2.692 -15.783 1.00 80.62 114 GLN A CA 1
ATOM 879 C C . GLN A 1 114 ? -18.919 2.910 -16.229 1.00 80.62 114 GLN A C 1
ATOM 881 O O . GLN A 1 114 ? -19.182 2.877 -17.430 1.00 80.62 114 GLN A O 1
ATOM 886 N N . ALA A 1 115 ? -19.827 3.225 -15.303 1.00 81.62 115 ALA A N 1
ATOM 887 C CA . ALA A 1 115 ? -21.214 3.559 -15.608 1.00 81.62 115 ALA A CA 1
ATOM 888 C C . ALA A 1 115 ? -21.309 4.836 -16.456 1.00 81.62 115 ALA A C 1
ATOM 890 O O . ALA A 1 115 ? -21.952 4.828 -17.503 1.00 81.62 115 ALA A O 1
ATOM 891 N N . LYS A 1 116 ? -20.586 5.907 -16.091 1.00 82.31 116 LYS A N 1
ATOM 892 C CA . LYS A 1 116 ? -20.533 7.146 -16.889 1.00 82.31 116 LYS A CA 1
ATOM 893 C C . LYS A 1 116 ? -19.901 6.930 -18.263 1.00 82.31 116 LYS A C 1
ATOM 895 O O . LYS A 1 116 ? -20.391 7.479 -19.244 1.00 82.31 116 LYS A O 1
ATOM 900 N N . ALA A 1 117 ? -18.849 6.117 -18.366 1.00 80.31 117 ALA A N 1
ATOM 901 C CA . ALA A 1 117 ? -18.216 5.789 -19.643 1.00 80.31 117 ALA A CA 1
ATOM 902 C C . ALA A 1 117 ? -19.113 4.914 -20.535 1.00 80.31 117 ALA A C 1
ATOM 904 O O . ALA A 1 117 ? -19.113 5.081 -21.756 1.00 80.31 117 ALA A O 1
ATOM 905 N N . GLN A 1 118 ? -19.893 3.999 -19.949 1.00 77.81 118 GLN A N 1
ATOM 906 C CA . GLN A 1 118 ? -20.909 3.225 -20.663 1.00 77.81 118 GLN A CA 1
ATOM 907 C C . GLN A 1 118 ? -22.082 4.105 -21.103 1.00 77.81 118 GLN A C 1
ATOM 909 O O . GLN A 1 118 ? -22.524 3.984 -22.243 1.00 77.81 118 GLN A O 1
ATOM 914 N N . GLU A 1 119 ? -22.533 5.032 -20.260 1.00 77.19 119 GLU A N 1
ATOM 915 C CA . GLU A 1 119 ? -23.604 5.979 -20.576 1.00 77.19 119 GLU A CA 1
ATOM 916 C C . GLU A 1 119 ? -23.183 6.960 -21.683 1.00 77.19 119 GLU A C 1
ATOM 918 O O . GLU A 1 119 ? -23.930 7.186 -22.635 1.00 77.19 119 GLU A O 1
ATOM 923 N N . GLU A 1 120 ? -21.957 7.491 -21.633 1.00 76.50 120 GLU A N 1
ATOM 924 C CA . GLU A 1 120 ? -21.386 8.300 -22.716 1.00 76.50 120 GLU A CA 1
ATOM 925 C C . GLU A 1 120 ? -21.211 7.486 -24.004 1.00 76.50 120 GLU A C 1
ATOM 927 O O . GLU A 1 120 ? -21.521 7.984 -25.088 1.00 76.50 120 GLU A O 1
ATOM 932 N N . ARG A 1 121 ? -20.762 6.225 -23.920 1.00 76.06 121 ARG A N 1
ATOM 933 C CA . ARG A 1 121 ? -20.692 5.328 -25.088 1.00 76.06 121 ARG A CA 1
ATOM 934 C C . ARG A 1 121 ? -22.075 5.060 -25.684 1.00 76.06 121 ARG A C 1
ATOM 936 O O . ARG A 1 121 ? -22.204 5.081 -26.906 1.00 76.06 121 ARG A O 1
ATOM 943 N N . ALA A 1 122 ? -23.103 4.878 -24.857 1.00 74.88 122 ALA A N 1
ATOM 944 C CA . ALA A 1 122 ? -24.484 4.691 -25.301 1.00 74.88 122 ALA A CA 1
ATOM 945 C C . ALA A 1 122 ? -25.056 5.964 -25.958 1.00 74.88 122 ALA A C 1
ATOM 947 O O . ALA A 1 122 ? -25.653 5.894 -27.034 1.00 74.88 122 ALA A O 1
ATOM 948 N N . LYS A 1 123 ? -24.802 7.147 -25.380 1.00 75.25 123 LYS A N 1
ATOM 949 C CA . LYS A 1 123 ? -25.208 8.450 -25.944 1.00 75.25 123 LYS A CA 1
ATOM 950 C C . LYS A 1 123 ? -24.506 8.761 -27.271 1.00 75.25 123 LYS A C 1
ATOM 952 O O . LYS A 1 123 ? -25.146 9.241 -28.207 1.00 75.25 123 LYS A O 1
ATOM 957 N N . ARG A 1 124 ? -23.213 8.439 -27.396 1.00 69.31 124 ARG A N 1
ATOM 958 C CA . ARG A 1 124 ? -22.447 8.590 -28.649 1.00 69.31 124 ARG A CA 1
ATOM 959 C C . ARG A 1 124 ? -22.947 7.644 -29.746 1.00 69.31 124 ARG A C 1
ATOM 961 O O . ARG A 1 124 ? -23.075 8.073 -30.890 1.00 69.31 124 ARG A O 1
ATOM 968 N N . ALA A 1 125 ? -23.329 6.413 -29.398 1.00 65.44 125 ALA A N 1
ATOM 969 C CA . ALA A 1 125 ? -23.935 5.468 -30.340 1.00 65.44 125 ALA A CA 1
ATOM 970 C C . ALA A 1 125 ? -25.314 5.935 -30.861 1.00 65.44 125 ALA A C 1
ATOM 972 O O . ALA A 1 125 ? -25.609 5.782 -32.047 1.00 65.44 125 ALA A O 1
ATOM 973 N N . ALA A 1 126 ? -26.138 6.567 -30.016 1.00 60.78 126 ALA A N 1
ATOM 974 C CA . ALA A 1 126 ? -27.423 7.143 -30.430 1.00 60.78 126 ALA A CA 1
ATOM 975 C C . ALA A 1 126 ? -27.265 8.404 -31.311 1.00 60.78 126 ALA A C 1
ATOM 977 O O . ALA A 1 126 ? -28.020 8.603 -32.268 1.00 60.78 126 ALA A O 1
ATOM 978 N N . GLY A 1 127 ? -26.253 9.237 -31.039 1.00 52.34 127 GLY A N 1
ATOM 979 C CA . GLY A 1 127 ? -25.952 10.443 -31.822 1.00 52.34 127 GLY A CA 1
ATOM 980 C C . GLY A 1 127 ? -25.484 10.161 -33.258 1.00 52.34 127 GLY A C 1
ATOM 981 O O . GLY A 1 127 ? -25.863 10.885 -34.185 1.00 52.34 127 GLY A O 1
ATOM 982 N N . ASP A 1 128 ? -24.723 9.084 -33.474 1.00 51.91 128 ASP A N 1
ATOM 983 C CA . ASP A 1 128 ? -24.295 8.662 -34.817 1.00 51.91 128 ASP A CA 1
ATOM 984 C C . ASP A 1 128 ? -25.454 8.091 -35.660 1.00 51.91 128 ASP A C 1
ATOM 986 O O . ASP A 1 128 ? -25.519 8.306 -36.877 1.00 51.91 128 ASP A O 1
ATOM 990 N N . GLY A 1 129 ? -26.439 7.452 -35.016 1.00 49.06 129 GLY A N 1
ATOM 991 C CA . GLY A 1 129 ? -27.677 7.002 -35.663 1.00 49.06 129 GLY A CA 1
ATOM 992 C C . GLY A 1 129 ? -28.510 8.160 -36.228 1.00 49.06 129 GLY A C 1
ATOM 993 O O . GLY A 1 129 ? -28.953 8.109 -37.380 1.00 49.06 129 GLY A O 1
ATOM 994 N N . ALA A 1 130 ? -28.643 9.255 -35.472 1.00 48.88 130 ALA A N 1
ATOM 995 C CA . ALA A 1 130 ? -29.376 10.450 -35.899 1.00 48.88 130 ALA A CA 1
ATOM 996 C C . ALA A 1 130 ? -28.680 11.201 -37.055 1.00 48.88 130 ALA A C 1
ATOM 998 O O . ALA A 1 130 ? -29.341 11.657 -37.996 1.00 48.88 130 ALA A O 1
ATOM 999 N N . LYS A 1 131 ? -27.339 11.284 -37.052 1.00 47.75 131 LYS A N 1
ATOM 1000 C CA . LYS A 1 131 ? -26.561 11.909 -38.143 1.00 47.75 131 LYS A CA 1
ATOM 1001 C C . LYS A 1 131 ? -26.606 11.093 -39.441 1.00 47.75 131 LYS A C 1
ATOM 1003 O O . LYS A 1 131 ? -26.644 11.681 -40.525 1.00 47.75 131 LYS A O 1
ATOM 1008 N N . LYS A 1 132 ? -26.639 9.757 -39.356 1.00 47.53 132 LYS A N 1
ATOM 1009 C CA . LYS A 1 132 ? -26.739 8.856 -40.521 1.00 47.53 132 LYS A CA 1
ATOM 1010 C C . LYS A 1 132 ? -28.162 8.795 -41.091 1.00 47.53 132 LYS A C 1
ATOM 1012 O O . LYS A 1 132 ? -28.314 8.764 -42.312 1.00 47.53 132 LYS A O 1
ATOM 1017 N N . GLY A 1 133 ? -29.190 8.866 -40.240 1.00 49.53 133 GLY A N 1
ATOM 1018 C CA . GLY A 1 133 ? -30.597 8.973 -40.650 1.00 49.53 133 GLY A CA 1
ATOM 1019 C C . GLY A 1 133 ? -30.904 10.286 -41.378 1.00 49.53 133 GLY A C 1
ATOM 1020 O O . GLY A 1 133 ? -31.440 10.268 -42.485 1.00 49.53 133 GLY A O 1
ATOM 1021 N N . LYS A 1 134 ? -30.450 11.426 -40.836 1.00 47.56 134 LYS A N 1
ATOM 1022 C CA . LYS A 1 134 ? -30.683 12.754 -41.436 1.00 47.56 134 LYS A CA 1
ATOM 1023 C C . LYS A 1 134 ? -29.917 12.978 -42.749 1.00 47.56 134 LYS A C 1
ATOM 10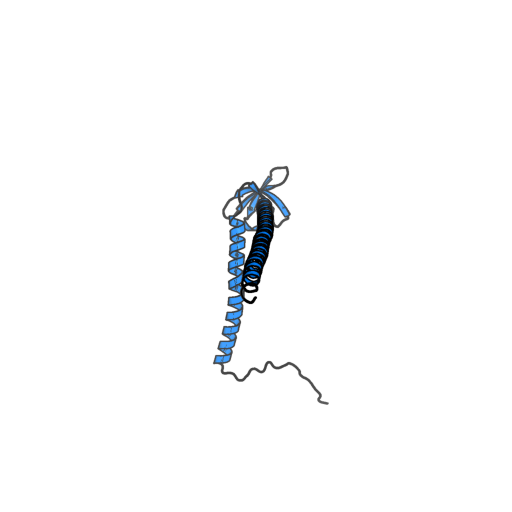25 O O . LYS A 1 134 ? -30.397 13.697 -43.619 1.00 47.56 134 LYS A O 1
ATOM 1030 N N . ARG A 1 135 ? -28.757 12.329 -42.936 1.00 51.03 135 ARG A N 1
ATOM 1031 C CA . ARG A 1 135 ? -27.999 12.333 -44.208 1.00 51.03 135 ARG A CA 1
ATOM 1032 C C . ARG A 1 135 ? -28.582 11.407 -45.283 1.00 51.03 135 ARG A C 1
ATOM 1034 O O . ARG A 1 135 ? -28.331 11.650 -46.458 1.00 51.03 135 ARG A O 1
ATOM 1041 N N . ARG A 1 136 ? -29.327 10.360 -44.903 1.00 53.00 136 ARG A N 1
ATOM 1042 C CA . ARG A 1 136 ? -30.021 9.467 -45.852 1.00 53.00 136 ARG A CA 1
ATOM 1043 C C . ARG A 1 136 ? -31.380 10.019 -46.284 1.00 53.00 136 ARG A C 1
ATOM 1045 O O . ARG A 1 136 ? -31.699 9.864 -47.454 1.00 53.00 136 ARG A O 1
ATOM 1052 N N . GLY A 1 137 ? -32.115 10.693 -45.391 1.00 49.25 137 GLY A N 1
ATOM 1053 C CA . GLY A 1 137 ? -33.335 11.435 -45.751 1.00 49.25 137 GLY A CA 1
ATOM 1054 C C . GLY A 1 137 ? -33.028 12.506 -46.794 1.00 49.25 137 GLY A C 1
ATOM 1055 O O . GLY A 1 137 ? -33.409 12.365 -47.944 1.00 49.25 137 GLY A O 1
ATOM 1056 N N . ARG A 1 138 ? -32.116 13.431 -46.465 1.00 52.91 138 ARG A N 1
ATOM 1057 C CA . ARG A 1 138 ? -31.729 14.549 -47.345 1.00 52.91 138 ARG A CA 1
ATOM 1058 C C . ARG A 1 138 ? -31.137 14.153 -48.707 1.00 52.91 138 ARG A C 1
ATOM 1060 O O . ARG A 1 138 ? -30.980 15.022 -49.549 1.00 52.91 138 ARG A O 1
ATOM 1067 N N . LYS A 1 139 ? -30.746 12.887 -48.913 1.00 54.22 139 LYS A N 1
ATOM 1068 C CA . LYS A 1 139 ? -30.335 12.371 -50.231 1.00 54.22 139 LYS A CA 1
ATOM 1069 C C . LYS A 1 139 ? -31.524 11.880 -51.055 1.00 54.22 139 LYS A C 1
ATOM 1071 O O . LYS A 1 139 ? -31.538 12.160 -52.242 1.00 54.22 139 LYS A O 1
ATOM 1076 N N . LYS A 1 140 ? -32.509 11.214 -50.438 1.00 52.66 140 LYS A N 1
ATOM 1077 C CA . LYS A 1 140 ? -33.749 10.818 -51.124 1.00 52.66 140 LYS A CA 1
ATOM 1078 C C . LYS A 1 140 ? -34.544 12.044 -51.558 1.00 52.66 140 LYS A C 1
ATOM 1080 O O . LYS A 1 140 ? -34.923 12.126 -52.715 1.00 52.66 140 LYS A O 1
ATOM 1085 N N . ASP A 1 141 ? -34.663 13.030 -50.672 1.00 54.19 141 ASP A N 1
ATOM 1086 C CA . ASP A 1 141 ? -35.385 14.272 -50.958 1.00 54.19 141 ASP A CA 1
ATOM 1087 C C . ASP A 1 141 ? -34.697 15.083 -52.079 1.00 54.19 141 ASP A C 1
ATOM 1089 O O . ASP A 1 141 ? -35.350 15.793 -52.829 1.00 54.19 141 ASP A O 1
ATOM 1093 N N . LEU A 1 142 ? -33.369 14.980 -52.224 1.00 56.78 142 LEU A N 1
ATOM 1094 C CA . LEU A 1 142 ? -32.612 15.685 -53.269 1.00 56.78 142 LEU A CA 1
ATOM 1095 C C . LEU A 1 142 ? -32.643 14.948 -54.620 1.00 56.78 142 LEU A C 1
ATOM 1097 O O . LEU A 1 142 ? -32.567 15.582 -55.668 1.00 56.78 142 LEU A O 1
ATOM 1101 N N . GLU A 1 143 ? -32.767 13.620 -54.596 1.00 55.62 143 GLU A N 1
ATOM 1102 C CA . GLU A 1 143 ? -32.886 12.771 -55.787 1.00 55.62 143 GLU A CA 1
ATOM 1103 C C . GLU A 1 143 ? -34.313 12.830 -56.366 1.00 55.62 143 GLU A C 1
ATOM 1105 O O . GLU A 1 143 ? -34.486 12.942 -57.579 1.00 55.62 143 GLU A O 1
ATOM 1110 N N . GLU A 1 144 ? -35.332 12.897 -55.502 1.00 54.97 144 GLU A N 1
ATOM 1111 C CA . GLU A 1 144 ? -36.737 13.065 -55.896 1.00 54.97 144 GLU A CA 1
ATOM 1112 C C . GLU A 1 144 ? -36.981 14.450 -56.530 1.00 54.97 144 GLU A C 1
ATOM 1114 O O . GLU A 1 144 ? -37.576 14.539 -57.605 1.00 54.97 144 GLU A O 1
ATOM 1119 N N . VAL A 1 145 ? -36.397 15.521 -55.971 1.00 54.91 145 VAL A N 1
ATOM 1120 C CA . VAL A 1 145 ? -36.505 16.886 -56.531 1.00 54.91 145 VAL A CA 1
ATOM 1121 C C . VAL A 1 145 ? -35.722 17.040 -57.848 1.00 54.91 145 VAL A C 1
ATOM 1123 O O . VAL A 1 145 ? -36.157 17.773 -58.736 1.00 54.91 145 VAL A O 1
ATOM 1126 N N . SER A 1 146 ? -34.621 16.299 -58.035 1.00 52.94 146 SER A N 1
ATOM 1127 C CA . SER A 1 146 ? -33.869 16.282 -59.303 1.00 52.94 146 SER A CA 1
ATOM 1128 C C . SER A 1 146 ? -34.603 15.530 -60.418 1.00 52.94 146 SER A C 1
ATOM 1130 O O . SER A 1 146 ? -34.480 15.906 -61.585 1.00 52.94 146 SER A O 1
ATOM 1132 N N . SER A 1 147 ? -35.357 14.479 -60.080 1.00 52.97 147 SER A N 1
ATOM 1133 C CA . SER A 1 147 ? -36.145 13.702 -61.049 1.00 52.97 147 SER A CA 1
ATOM 1134 C C . SER A 1 147 ? -37.448 14.400 -61.465 1.00 52.97 147 SER A C 1
ATOM 1136 O O . SER A 1 147 ? -37.870 14.279 -62.613 1.00 52.97 147 SER A O 1
ATOM 1138 N N . ALA A 1 148 ? -38.035 15.214 -60.579 1.00 57.12 148 ALA A N 1
ATOM 1139 C CA . ALA A 1 148 ? -39.197 16.039 -60.905 1.00 57.12 148 ALA A CA 1
ATOM 1140 C C . ALA A 1 148 ? -38.845 17.181 -61.881 1.00 57.12 148 ALA A C 1
ATOM 1142 O O . ALA A 1 148 ? -39.573 17.408 -62.842 1.00 57.12 148 ALA A O 1
ATOM 1143 N N . GLN A 1 149 ? -37.688 17.838 -61.711 1.00 57.06 149 GLN A N 1
ATOM 1144 C CA . GLN A 1 149 ? -37.255 18.917 -62.616 1.00 57.06 149 GLN A CA 1
ATOM 1145 C C . GLN A 1 149 ? -36.793 18.423 -63.997 1.00 57.06 149 GLN A C 1
ATOM 1147 O O . GLN A 1 149 ? -36.893 19.158 -64.975 1.00 57.06 149 GLN A O 1
ATOM 1152 N N . THR A 1 150 ? -36.325 17.176 -64.112 1.00 53.91 150 THR A N 1
ATOM 1153 C CA . THR A 1 150 ? -35.982 16.579 -65.417 1.00 53.91 150 THR A CA 1
ATOM 1154 C C . THR A 1 150 ? -37.204 16.035 -66.156 1.00 53.91 150 THR A C 1
ATOM 1156 O O . THR A 1 150 ? -37.216 16.053 -67.384 1.00 53.91 150 THR A O 1
ATOM 1159 N N . ALA A 1 151 ? -38.260 15.625 -65.447 1.00 55.06 151 ALA A N 1
ATOM 1160 C CA . ALA A 1 151 ? -39.520 15.228 -66.074 1.00 55.06 151 ALA A CA 1
ATOM 1161 C C . ALA A 1 151 ? -40.284 16.422 -66.681 1.00 55.06 151 ALA A C 1
ATOM 1163 O O . ALA A 1 151 ? -40.876 16.279 -67.750 1.00 55.06 151 ALA A O 1
ATOM 1164 N N . GLU A 1 152 ? -40.223 17.605 -66.055 1.00 53.94 152 GLU A N 1
ATOM 1165 C CA . GLU A 1 152 ? -40.870 18.819 -66.582 1.00 53.94 152 GLU A CA 1
ATOM 1166 C C . GLU A 1 152 ? -40.130 19.418 -67.796 1.00 53.94 152 GLU A C 1
ATOM 1168 O O . GLU A 1 152 ? -40.769 19.949 -68.700 1.00 53.94 152 GLU A O 1
ATOM 1173 N N . ALA A 1 153 ? -38.802 19.264 -67.888 1.00 53.28 153 ALA A N 1
ATOM 1174 C CA . ALA A 1 153 ? -38.026 19.757 -69.032 1.00 53.28 153 ALA A CA 1
ATOM 1175 C C . ALA A 1 153 ? -38.219 18.917 -70.313 1.00 53.28 153 ALA A C 1
ATOM 1177 O O . ALA A 1 153 ? -38.232 19.459 -71.414 1.00 53.28 153 ALA A O 1
ATOM 1178 N N . VAL A 1 154 ? -38.431 17.600 -70.190 1.00 55.00 154 VAL A N 1
ATOM 1179 C CA . VAL A 1 154 ? -38.567 16.696 -71.352 1.00 55.00 154 VAL A CA 1
ATOM 1180 C C . VAL A 1 154 ? -39.962 16.770 -72.002 1.00 55.00 154 VAL A C 1
ATOM 1182 O O . VAL A 1 154 ? -40.112 16.434 -73.176 1.00 55.00 154 VAL A O 1
ATOM 1185 N N . GLN A 1 155 ? -40.992 17.252 -71.293 1.00 57.41 155 GLN A N 1
ATOM 1186 C CA . GLN A 1 155 ? -42.334 17.463 -71.870 1.00 57.41 155 GLN A CA 1
ATOM 1187 C C . GLN A 1 155 ? -42.491 18.781 -72.644 1.00 57.41 155 GLN A C 1
ATOM 1189 O O . GLN A 1 155 ? -43.441 18.903 -73.417 1.00 57.41 155 GLN A O 1
ATOM 1194 N N . ALA A 1 156 ? -41.568 19.736 -72.493 1.00 57.22 156 ALA A N 1
ATOM 1195 C CA . ALA A 1 156 ? -41.598 20.996 -73.236 1.00 57.22 156 ALA A CA 1
ATOM 1196 C C . ALA A 1 156 ? -40.999 20.876 -74.650 1.00 57.22 156 ALA A C 1
ATOM 1198 O O . ALA A 1 156 ? -41.488 21.521 -75.571 1.00 57.22 156 ALA A O 1
ATOM 1199 N N . GLU A 1 157 ? -40.001 20.010 -74.856 1.00 57.38 157 GLU A N 1
ATOM 1200 C CA . GLU A 1 157 ? -39.290 19.916 -76.145 1.00 57.38 157 GLU A CA 1
ATOM 1201 C C . GLU A 1 157 ? -40.039 19.077 -77.200 1.00 57.38 157 GLU A C 1
ATOM 1203 O O . GLU A 1 157 ? -39.801 19.207 -78.394 1.00 57.38 157 GLU A O 1
ATOM 1208 N N . LYS A 1 158 ? -41.021 18.256 -76.799 1.00 58.81 158 LYS A N 1
ATOM 1209 C CA . LYS A 1 158 ? -41.789 17.409 -77.735 1.00 58.81 158 LYS A CA 1
ATOM 1210 C C . LYS A 1 158 ? -43.007 18.099 -78.370 1.00 58.81 158 LYS A C 1
ATOM 1212 O O . LYS A 1 158 ? -43.857 17.418 -78.938 1.00 58.81 158 LYS A O 1
ATOM 1217 N N . LYS A 1 159 ? -43.123 19.425 -78.237 1.00 57.88 159 LYS A N 1
ATOM 1218 C CA . LYS A 1 159 ? -44.250 20.223 -78.753 1.00 57.88 159 LYS A CA 1
ATOM 1219 C C . LYS A 1 159 ? -43.854 21.274 -79.801 1.00 57.88 159 LYS A C 1
ATOM 1221 O O . LYS A 1 159 ? -44.720 22.030 -80.219 1.00 57.88 159 LYS A O 1
ATOM 1226 N N . GLU A 1 160 ? -42.588 21.308 -80.224 1.00 55.34 160 GLU A N 1
ATOM 1227 C CA . GLU A 1 160 ? -42.109 22.169 -81.325 1.00 55.34 160 GLU A CA 1
ATOM 1228 C C . GLU A 1 160 ? -41.813 21.402 -82.629 1.00 55.34 160 GLU A C 1
ATOM 1230 O O . GLU A 1 160 ? -41.338 21.994 -83.592 1.00 55.34 160 GLU A O 1
ATOM 1235 N N . GLU A 1 161 ? -42.137 20.107 -82.701 1.00 56.06 161 GLU A N 1
ATOM 1236 C CA . GLU A 1 161 ? -41.997 19.305 -83.928 1.00 56.06 161 GLU A CA 1
ATOM 1237 C C . GLU A 1 161 ? -43.341 18.690 -84.372 1.00 56.06 161 GLU A C 1
ATOM 1239 O O . GLU A 1 161 ? -43.432 17.504 -84.687 1.00 56.06 161 GLU A O 1
ATOM 1244 N N . GLU A 1 162 ? -44.401 19.509 -84.374 1.00 45.03 162 GLU A N 1
ATOM 1245 C CA . GLU A 1 162 ? -45.603 19.321 -85.208 1.00 45.03 162 GLU A CA 1
ATOM 1246 C C . GLU A 1 162 ? -46.156 20.673 -85.684 1.00 45.03 162 GLU A C 1
ATOM 1248 O O . GLU A 1 162 ? -46.268 21.598 -84.844 1.00 45.03 162 GLU A O 1
#